Protein AF-A0A3M7M9W5-F1 (afdb_monomer_lite)

Organism: NCBI:txid1302712

pLDDT: mean 75.06, std 17.98, range [38.56, 97.38]

Sequence (159 aa):
MGKRMRAPNCTHVDMDRVFGHDTQCYVCGRSPSIGFLYECKQDCEAETLSHLISNHVDKIEPFRSSLRQELEVVGLSESIIITAEAGHYTDRQLGKLKELKTEVNDIISLTEEASQANDFVSKLAAMARTPHTTDGTYNSVPAKVRSTLPGMNSQRPGQ

Structure (mmCIF, N/CA/C/O backbone):
data_AF-A0A3M7M9W5-F1
#
_entry.id   AF-A0A3M7M9W5-F1
#
loop_
_atom_site.group_PDB
_atom_site.id
_atom_site.type_symbol
_atom_site.label_atom_id
_atom_site.label_alt_id
_atom_site.label_comp_id
_atom_site.label_asym_id
_atom_site.label_entity_id
_atom_site.label_seq_id
_atom_site.pdbx_PDB_ins_code
_atom_site.Cartn_x
_atom_site.Cartn_y
_atom_site.Cartn_z
_atom_site.occupancy
_atom_site.B_iso_or_equiv
_atom_site.auth_seq_id
_atom_site.auth_comp_id
_atom_site.auth_asym_id
_atom_site.auth_atom_id
_atom_site.pdbx_PDB_model_num
ATOM 1 N N . MET A 1 1 ? -63.976 -12.982 -11.307 1.00 43.97 1 MET A N 1
ATOM 2 C CA . MET A 1 1 ? -62.765 -12.332 -10.755 1.00 43.97 1 MET A CA 1
ATOM 3 C C . MET A 1 1 ? -61.595 -13.303 -10.866 1.00 43.97 1 MET A C 1
ATOM 5 O O . MET A 1 1 ? -61.605 -14.318 -10.183 1.00 43.97 1 MET A O 1
ATOM 9 N N . GLY A 1 2 ? -60.648 -13.060 -11.776 1.00 58.75 2 GLY A N 1
ATOM 10 C CA . GLY A 1 2 ? -59.482 -13.932 -11.972 1.00 58.75 2 GLY A CA 1
ATOM 11 C C . GLY A 1 2 ? -58.391 -13.644 -10.939 1.00 58.75 2 GLY A C 1
ATOM 12 O O . GLY A 1 2 ? -57.962 -12.500 -10.802 1.00 58.75 2 GLY A O 1
ATOM 13 N N . LYS A 1 3 ? -57.957 -14.671 -10.199 1.00 60.59 3 LYS A N 1
ATOM 14 C CA . LYS A 1 3 ? -56.822 -14.591 -9.267 1.00 60.59 3 LYS A CA 1
ATOM 15 C C . LYS A 1 3 ? -55.539 -14.341 -10.067 1.00 60.59 3 LYS A C 1
ATOM 17 O O . LYS A 1 3 ? -55.174 -15.166 -10.899 1.00 60.59 3 LYS A O 1
ATOM 22 N N . ARG A 1 4 ? -54.846 -13.227 -9.808 1.00 66.25 4 ARG A N 1
ATOM 23 C CA . ARG A 1 4 ? -53.485 -13.005 -10.321 1.00 66.25 4 ARG A CA 1
ATOM 24 C C . ARG A 1 4 ? -52.541 -13.930 -9.552 1.00 66.25 4 ARG A C 1
ATOM 26 O O . ARG A 1 4 ? -52.287 -13.698 -8.373 1.00 66.25 4 ARG A O 1
ATOM 33 N N . MET A 1 5 ? -52.068 -14.994 -10.194 1.00 68.81 5 MET A N 1
ATOM 34 C CA . MET A 1 5 ? -50.966 -15.799 -9.667 1.00 68.81 5 MET A CA 1
ATOM 35 C C . MET A 1 5 ? -49.705 -14.926 -9.672 1.00 68.81 5 MET A C 1
ATOM 37 O O . MET A 1 5 ? -49.325 -14.407 -10.720 1.00 68.81 5 MET A O 1
ATOM 41 N N . ARG A 1 6 ? -49.090 -14.706 -8.503 1.00 70.19 6 ARG A N 1
ATOM 42 C CA . ARG A 1 6 ? -47.769 -14.068 -8.425 1.00 70.19 6 ARG A CA 1
ATOM 43 C C . ARG A 1 6 ? -46.772 -14.995 -9.113 1.00 70.19 6 ARG A C 1
ATOM 45 O O . ARG A 1 6 ? -46.634 -16.143 -8.698 1.00 70.19 6 ARG A O 1
ATOM 52 N N . ALA A 1 7 ? -46.108 -14.498 -10.152 1.00 69.50 7 ALA A N 1
ATOM 53 C CA . ALA A 1 7 ? -44.955 -15.179 -10.718 1.00 69.50 7 ALA A CA 1
ATOM 54 C C . ALA A 1 7 ? -43.866 -15.299 -9.632 1.00 69.50 7 ALA A C 1
ATOM 56 O O . ALA A 1 7 ? -43.713 -14.365 -8.836 1.00 69.50 7 ALA A O 1
ATOM 57 N N . PRO A 1 8 ? -43.151 -16.433 -9.548 1.00 68.94 8 PRO A N 1
ATOM 58 C CA . PRO A 1 8 ? -42.041 -16.577 -8.617 1.00 68.94 8 PRO A CA 1
ATOM 59 C C . PRO A 1 8 ? -40.961 -15.538 -8.933 1.00 68.94 8 PRO A C 1
ATOM 61 O O . PRO A 1 8 ? -40.694 -15.251 -10.100 1.00 68.94 8 PRO A O 1
ATOM 64 N N . ASN A 1 9 ? -40.346 -14.975 -7.891 1.00 68.19 9 ASN A N 1
ATOM 65 C CA . ASN A 1 9 ? -39.192 -14.093 -8.043 1.00 68.19 9 ASN A CA 1
ATOM 66 C C . ASN A 1 9 ? -38.064 -14.899 -8.700 1.00 68.19 9 ASN A C 1
ATOM 68 O O . ASN A 1 9 ? -37.544 -15.834 -8.094 1.00 68.19 9 ASN A O 1
ATOM 72 N N . CYS A 1 10 ? -37.714 -14.576 -9.941 1.00 62.25 10 CYS A N 1
ATOM 73 C CA . CYS A 1 10 ? -36.581 -15.198 -10.606 1.00 62.25 10 CYS A CA 1
ATOM 74 C C . CYS A 1 10 ? -35.269 -14.589 -10.095 1.00 62.25 10 CYS A C 1
ATOM 76 O O . CYS A 1 10 ? -35.100 -13.371 -10.110 1.00 62.25 10 CYS A O 1
ATOM 78 N N . THR A 1 11 ? -34.330 -15.435 -9.681 1.00 72.38 11 THR A N 1
ATOM 79 C CA . THR A 1 11 ? -32.954 -15.059 -9.320 1.00 72.38 11 THR A CA 1
ATOM 80 C C . THR A 1 11 ? -32.045 -15.184 -10.540 1.00 72.38 11 THR A C 1
ATOM 82 O O . THR A 1 11 ? -31.071 -15.936 -10.521 1.00 72.38 11 THR A O 1
ATOM 85 N N . HIS A 1 12 ? -32.416 -14.546 -11.651 1.00 75.12 12 HIS A N 1
ATOM 86 C CA . HIS A 1 12 ? -31.553 -14.547 -12.827 1.00 75.12 12 HIS A CA 1
ATOM 87 C C . HIS A 1 12 ? -30.287 -13.754 -12.504 1.00 75.12 12 HIS A C 1
ATOM 89 O O . HIS A 1 12 ? -30.371 -12.625 -12.023 1.00 75.12 12 HIS A O 1
ATOM 95 N N . VAL A 1 13 ? -29.141 -14.389 -12.730 1.00 73.94 13 VAL A N 1
ATOM 96 C CA . VAL A 1 13 ? -27.819 -13.789 -12.578 1.00 73.94 13 VAL A CA 1
ATOM 97 C C . VAL A 1 13 ? -27.246 -13.659 -13.977 1.00 73.94 13 VAL A C 1
ATOM 99 O O . VAL A 1 13 ? -27.076 -14.662 -14.67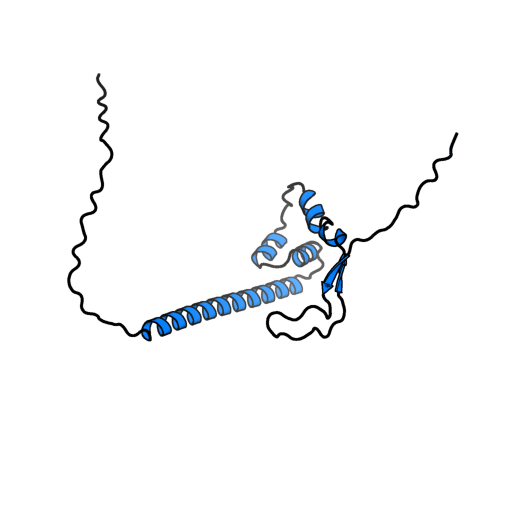4 1.00 73.94 13 VAL A O 1
ATOM 102 N N . ASP A 1 14 ? -26.977 -12.426 -14.387 1.00 79.69 14 ASP A N 1
ATOM 103 C CA . ASP A 1 14 ? -26.325 -12.149 -15.659 1.00 79.69 14 ASP A CA 1
ATOM 104 C C . ASP A 1 14 ? -24.811 -12.301 -15.486 1.00 79.69 14 ASP A C 1
ATOM 106 O O . ASP A 1 14 ? -24.186 -11.589 -14.698 1.00 79.69 14 ASP A O 1
ATOM 110 N N . MET A 1 15 ? -24.216 -13.240 -16.224 1.00 80.62 15 MET A N 1
ATOM 111 C CA . MET A 1 15 ? -22.779 -13.512 -16.187 1.00 80.62 15 MET A CA 1
ATOM 112 C C . MET A 1 15 ? -22.147 -13.324 -17.565 1.00 80.62 15 MET A C 1
ATOM 114 O O . MET A 1 15 ? -22.661 -13.841 -18.559 1.00 80.62 15 MET A O 1
ATOM 118 N N . ASP A 1 16 ? -20.999 -12.657 -17.616 1.00 83.00 16 ASP A N 1
ATOM 119 C CA . ASP A 1 16 ? -20.155 -12.572 -18.804 1.00 83.00 16 ASP A CA 1
ATOM 120 C C . ASP A 1 16 ? -19.060 -13.634 -18.760 1.00 83.00 16 ASP A C 1
ATOM 122 O O . ASP A 1 16 ? -18.443 -13.894 -17.728 1.00 83.00 16 ASP A O 1
ATOM 126 N N . ARG A 1 17 ? -18.777 -14.251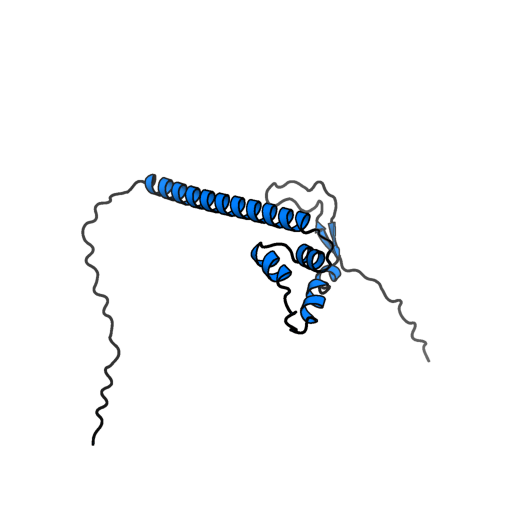 -19.909 1.00 81.75 17 ARG A N 1
ATOM 127 C CA . ARG A 1 17 ? -17.617 -15.132 -20.046 1.00 81.75 17 ARG A CA 1
ATOM 128 C C . ARG A 1 17 ? -16.377 -14.280 -20.299 1.00 81.75 17 ARG A C 1
ATOM 130 O O . ARG A 1 17 ? -16.111 -13.901 -21.436 1.00 81.75 17 ARG A O 1
ATOM 137 N N . VAL A 1 18 ? -15.600 -14.037 -19.252 1.00 81.00 18 VAL A N 1
ATOM 138 C CA . VAL A 1 18 ? -14.328 -13.300 -19.338 1.00 81.00 18 VAL A CA 1
ATOM 139 C C . VAL A 1 18 ? -13.179 -14.166 -19.849 1.00 81.00 18 VAL A C 1
ATOM 141 O O . VAL A 1 18 ? -12.174 -13.650 -20.331 1.00 81.00 18 VAL A O 1
ATOM 144 N N . PHE A 1 19 ? -13.321 -15.493 -19.772 1.00 77.25 19 PHE A N 1
ATOM 145 C CA . PHE A 1 19 ? -12.282 -16.413 -20.211 1.00 77.25 19 PHE A CA 1
ATOM 146 C C . PHE A 1 19 ? -12.837 -17.744 -20.716 1.00 77.25 19 PHE A C 1
ATOM 148 O O . PHE A 1 19 ? -13.761 -18.308 -20.123 1.00 77.25 19 PHE A O 1
ATOM 155 N N . GLY A 1 20 ? -12.240 -18.291 -21.774 1.00 76.00 20 GLY A N 1
ATOM 156 C CA . GLY A 1 20 ? -12.575 -19.627 -22.265 1.00 76.00 20 GLY A CA 1
ATOM 157 C C . GLY A 1 20 ? -11.548 -20.188 -23.242 1.00 76.00 20 GLY A C 1
ATOM 158 O O . GLY A 1 20 ? -10.726 -19.455 -23.786 1.00 76.00 20 GLY A O 1
ATOM 159 N N . HIS A 1 21 ? -11.626 -21.490 -23.512 1.00 72.31 21 HIS A N 1
ATOM 160 C CA . HIS A 1 21 ? -10.743 -22.169 -24.472 1.00 72.31 21 HIS A CA 1
ATOM 161 C C . HIS A 1 21 ? -10.819 -21.612 -25.901 1.00 72.31 21 HIS A C 1
ATOM 163 O O . HIS A 1 21 ? -9.877 -21.781 -26.672 1.00 72.31 21 HIS A O 1
ATOM 169 N N . ASP A 1 22 ? -11.903 -20.909 -26.226 1.00 74.50 22 ASP A N 1
ATOM 170 C CA . ASP A 1 22 ? -12.101 -20.243 -27.515 1.00 74.50 22 ASP A CA 1
ATOM 171 C C . ASP A 1 22 ? -11.303 -18.927 -27.627 1.00 74.50 22 ASP A C 1
ATOM 173 O O . ASP A 1 22 ? -11.227 -18.329 -28.698 1.00 74.50 22 ASP A O 1
ATOM 177 N N . THR A 1 23 ? -10.692 -18.467 -26.528 1.00 73.50 23 THR A N 1
ATOM 178 C CA . THR A 1 23 ? -9.845 -17.269 -26.490 1.00 73.50 23 THR A CA 1
ATOM 179 C C . THR A 1 23 ? -8.375 -17.669 -26.507 1.00 73.50 23 THR A C 1
ATOM 181 O O . THR A 1 23 ? -7.923 -18.453 -25.678 1.00 73.50 23 THR A O 1
ATOM 184 N N . GLN A 1 24 ? -7.610 -17.151 -27.466 1.00 81.12 24 GLN A N 1
ATOM 185 C CA . GLN A 1 24 ? -6.161 -17.347 -27.529 1.00 81.12 24 GLN A CA 1
ATOM 186 C C . GLN A 1 24 ? -5.456 -16.116 -26.971 1.00 81.12 24 GLN A C 1
ATOM 188 O O . GLN A 1 24 ? -5.918 -14.988 -27.150 1.00 81.12 24 GLN A O 1
ATOM 193 N N . CYS A 1 25 ? -4.316 -16.316 -26.307 1.00 76.56 25 CYS A N 1
ATOM 194 C CA . CYS A 1 25 ? -3.503 -15.189 -25.871 1.00 76.56 25 CYS A CA 1
ATOM 195 C C . CYS A 1 25 ? -3.054 -14.369 -27.089 1.00 76.56 25 CYS A C 1
ATOM 197 O O . CYS A 1 25 ? -2.365 -14.893 -27.959 1.00 76.56 25 CYS A O 1
ATOM 199 N N . TYR A 1 26 ? -3.375 -13.075 -27.122 1.00 80.06 26 TYR A N 1
ATOM 200 C CA . TYR A 1 26 ? -2.981 -12.187 -28.222 1.00 80.06 26 TYR A CA 1
ATOM 201 C C . TYR A 1 26 ? -1.454 -12.087 -28.404 1.00 80.06 26 TYR A C 1
ATOM 203 O O . TYR A 1 26 ? -0.967 -11.873 -29.508 1.00 80.06 26 TYR A O 1
ATOM 211 N N . VAL A 1 27 ? -0.689 -12.276 -27.324 1.00 80.44 27 VAL A N 1
ATOM 212 C CA . VAL A 1 27 ? 0.775 -12.142 -27.336 1.00 80.44 27 VAL A CA 1
ATOM 213 C C . VAL A 1 27 ? 1.471 -13.429 -27.780 1.00 80.44 27 V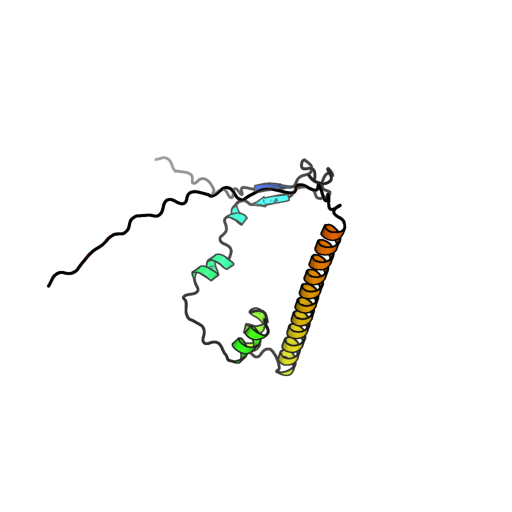AL A C 1
ATOM 215 O O . VAL A 1 27 ? 2.439 -13.370 -28.531 1.00 80.44 27 VAL A O 1
ATOM 218 N N . CYS A 1 28 ? 1.014 -14.598 -27.317 1.00 87.69 28 CYS A N 1
ATOM 219 C CA . CYS A 1 28 ? 1.714 -15.868 -27.559 1.00 87.69 28 CYS A CA 1
ATOM 220 C C . CYS A 1 28 ? 0.914 -16.909 -28.354 1.00 87.69 28 CYS A C 1
ATOM 222 O O . CYS A 1 28 ? 1.437 -17.990 -28.621 1.00 87.69 28 CYS A O 1
ATOM 224 N N . GLY A 1 29 ? -0.345 -16.627 -28.702 1.00 82.31 29 GLY A N 1
ATOM 225 C CA . GLY A 1 29 ? -1.228 -17.504 -29.479 1.00 82.31 29 GLY A CA 1
ATOM 226 C C . GLY A 1 29 ? -1.626 -18.808 -28.782 1.00 82.31 29 GLY A C 1
ATOM 227 O O . GLY A 1 29 ? -2.313 -19.639 -29.369 1.00 82.31 29 GLY A O 1
ATOM 228 N N . ARG A 1 30 ? -1.194 -19.029 -27.535 1.00 81.88 30 ARG A N 1
ATOM 229 C CA . ARG A 1 30 ? -1.496 -20.265 -26.808 1.00 81.88 30 ARG A CA 1
ATOM 230 C C . ARG A 1 30 ? -2.917 -20.229 -26.266 1.00 81.88 30 ARG A C 1
ATOM 232 O O . ARG A 1 30 ? -3.360 -19.212 -25.726 1.00 81.88 30 ARG A O 1
ATOM 239 N N . SER A 1 31 ? -3.594 -21.368 -26.378 1.00 77.38 31 SER A N 1
ATOM 240 C CA . SER A 1 31 ? -4.842 -21.618 -25.672 1.00 77.38 31 SER A CA 1
ATOM 241 C C . SER A 1 31 ? -4.563 -21.680 -24.170 1.00 77.38 31 SER A C 1
ATOM 243 O O . SER A 1 31 ? -3.601 -22.338 -23.752 1.00 77.38 31 SER A O 1
ATOM 245 N N . PRO A 1 32 ? -5.386 -21.037 -23.345 1.00 74.19 32 PRO A N 1
ATOM 246 C CA . PRO A 1 32 ? -5.247 -21.125 -21.911 1.00 74.19 32 PRO A CA 1
ATOM 247 C C . PRO A 1 32 ? -5.326 -22.539 -21.342 1.00 74.19 32 PRO A C 1
ATOM 249 O O . PRO A 1 32 ? -6.089 -23.372 -21.829 1.00 74.19 32 PRO A O 1
ATOM 252 N N . SER A 1 33 ? -4.576 -22.784 -20.264 1.00 73.81 33 SER A N 1
ATOM 253 C CA . SER A 1 33 ? -4.622 -24.043 -19.508 1.00 73.81 33 SER A CA 1
ATOM 254 C C . SER A 1 33 ? -5.763 -24.105 -18.492 1.00 73.81 33 SER A C 1
ATOM 256 O O . SER A 1 33 ? -6.076 -25.185 -17.998 1.00 73.81 33 SER A O 1
ATOM 258 N N . ILE A 1 34 ? -6.352 -22.959 -18.143 1.00 68.62 34 ILE A N 1
ATOM 259 C CA . ILE A 1 34 ? -7.513 -22.875 -17.255 1.00 68.62 34 ILE A CA 1
ATOM 260 C C . ILE A 1 34 ? -8.790 -22.870 -18.103 1.00 68.62 34 ILE A C 1
ATOM 262 O O . ILE A 1 34 ? -8.777 -22.342 -19.211 1.00 68.62 34 ILE A O 1
ATOM 266 N N . GLY A 1 35 ? -9.850 -23.514 -17.608 1.00 75.12 35 GLY A N 1
ATOM 267 C CA . GLY A 1 35 ? -11.059 -23.827 -18.375 1.00 75.12 35 GLY A CA 1
ATOM 268 C C . GLY A 1 35 ? -11.865 -22.606 -18.828 1.00 75.12 35 GLY A C 1
ATOM 269 O O . GLY A 1 35 ? -11.554 -21.954 -19.821 1.00 75.12 35 GLY A O 1
ATOM 270 N N . PHE A 1 36 ? -12.950 -22.318 -18.115 1.00 80.06 36 PHE A N 1
ATOM 271 C CA . PHE A 1 36 ? -13.794 -21.148 -18.345 1.00 80.06 36 PHE A CA 1
ATOM 272 C C . PHE A 1 36 ? -13.870 -20.311 -17.069 1.00 80.06 36 PHE A C 1
ATOM 274 O O . PHE A 1 36 ? -13.937 -20.861 -15.971 1.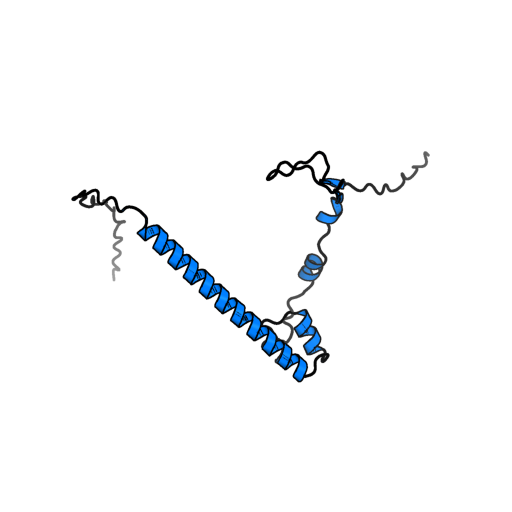00 80.06 36 PHE A O 1
ATOM 281 N N . LEU A 1 37 ? -13.874 -18.988 -17.222 1.00 83.00 37 LEU A N 1
ATOM 282 C CA . LEU A 1 37 ? -14.135 -18.046 -16.138 1.00 83.00 37 LEU A CA 1
ATOM 283 C C . LEU A 1 37 ? -15.327 -17.184 -16.536 1.00 83.00 37 LEU A C 1
ATOM 285 O O . LEU A 1 37 ? -15.362 -16.624 -17.636 1.00 83.00 37 LEU A O 1
ATOM 289 N N . TYR A 1 38 ? -16.291 -17.110 -15.627 1.00 83.50 38 TYR A N 1
ATOM 290 C CA . TYR A 1 38 ? -17.441 -16.230 -15.732 1.00 83.50 38 TYR A CA 1
ATOM 291 C C . TYR A 1 38 ? -17.353 -15.169 -14.644 1.00 83.50 38 TYR A C 1
ATOM 293 O O . TYR A 1 38 ? -16.973 -15.476 -13.516 1.00 83.50 38 TYR A O 1
ATOM 301 N N . GLU A 1 39 ? -17.712 -13.945 -14.998 1.00 85.44 39 GLU A N 1
ATOM 302 C CA . GLU A 1 39 ? -17.840 -12.811 -14.093 1.00 85.44 39 GLU A CA 1
ATOM 303 C C . GLU A 1 39 ? -19.317 -12.420 -14.007 1.00 85.44 39 GLU A C 1
ATOM 305 O O . GLU A 1 39 ? -20.008 -12.349 -15.024 1.00 85.44 39 GLU A O 1
ATOM 310 N N . CYS A 1 40 ? -19.822 -12.208 -12.794 1.00 84.75 40 CYS A N 1
ATOM 311 C CA . CYS A 1 40 ? -21.181 -11.729 -12.572 1.00 84.75 40 CYS A CA 1
ATOM 312 C C . CYS A 1 40 ? -21.242 -10.221 -12.840 1.00 84.75 40 CYS A C 1
ATOM 314 O O . CYS A 1 40 ? -20.520 -9.456 -12.205 1.00 84.75 40 CYS A O 1
ATOM 316 N N . LYS A 1 41 ? -22.142 -9.764 -13.719 1.00 79.12 41 LYS A N 1
ATOM 317 C CA . LYS A 1 41 ? -22.290 -8.324 -14.020 1.00 79.12 41 LYS A CA 1
ATOM 318 C C . LYS A 1 41 ? -22.670 -7.495 -12.800 1.00 79.12 41 LYS A C 1
ATOM 320 O O . LYS A 1 41 ? -22.291 -6.334 -12.687 1.00 79.12 41 LYS A O 1
ATOM 325 N N . GLN A 1 42 ? -23.426 -8.100 -11.892 1.00 77.44 42 GLN A N 1
ATOM 326 C CA . GLN A 1 42 ? -23.950 -7.433 -10.704 1.00 77.44 42 GLN A CA 1
ATOM 327 C C . GLN A 1 42 ? -22.853 -7.175 -9.660 1.00 77.44 42 GLN A C 1
ATOM 329 O O . GLN A 1 42 ? -23.014 -6.284 -8.830 1.00 77.44 42 GLN A O 1
ATOM 334 N N . ASP A 1 43 ? -21.726 -7.893 -9.731 1.00 71.62 43 ASP A N 1
ATOM 335 C CA . ASP A 1 43 ? -20.579 -7.665 -8.845 1.00 71.62 43 ASP A CA 1
ATOM 336 C C . ASP A 1 43 ? -19.811 -6.390 -9.235 1.00 71.62 43 ASP A C 1
ATOM 338 O O . ASP A 1 43 ? -19.202 -5.753 -8.378 1.00 71.62 43 ASP A O 1
ATOM 342 N N . CYS A 1 44 ? -19.874 -5.973 -10.507 1.00 64.69 44 CYS A N 1
ATOM 343 C CA . CYS A 1 44 ? -19.228 -4.750 -10.993 1.00 64.69 44 CYS A CA 1
ATOM 344 C C . CYS A 1 44 ? -20.017 -3.477 -10.645 1.00 64.69 44 CYS A C 1
ATOM 346 O O . CYS A 1 44 ? -19.427 -2.409 -10.491 1.00 64.69 44 CYS A O 1
ATOM 348 N N . GLU A 1 45 ? -21.347 -3.578 -10.549 1.00 62.56 45 GLU A N 1
ATOM 349 C CA . GLU A 1 45 ? -22.239 -2.456 -10.213 1.00 62.56 45 GLU A CA 1
ATOM 350 C C . GLU A 1 45 ? -22.435 -2.274 -8.704 1.00 62.56 45 GLU A C 1
ATOM 352 O O . GLU A 1 45 ? -23.002 -1.270 -8.267 1.00 62.56 45 GLU A O 1
ATOM 357 N N . ALA A 1 46 ? -21.975 -3.227 -7.893 1.00 62.75 46 ALA A N 1
ATOM 358 C CA . ALA A 1 46 ? -21.996 -3.078 -6.453 1.00 62.75 46 ALA A CA 1
ATOM 359 C C . ALA A 1 46 ? -21.080 -1.911 -6.062 1.00 62.75 46 ALA A C 1
ATOM 361 O O . ALA A 1 46 ? -19.863 -1.968 -6.253 1.00 62.75 46 ALA A O 1
ATOM 362 N N . GLU A 1 47 ? -21.664 -0.847 -5.499 1.00 60.94 47 GLU A N 1
ATOM 363 C CA . GLU A 1 47 ? -20.889 0.189 -4.825 1.00 60.94 47 GLU A CA 1
ATOM 364 C C . GLU A 1 47 ? -19.933 -0.506 -3.859 1.00 60.94 47 GLU A C 1
ATOM 366 O O . GLU A 1 47 ? -20.343 -1.226 -2.944 1.00 60.94 47 GLU A O 1
ATOM 371 N N . THR A 1 48 ? -18.635 -0.339 -4.102 1.00 66.38 48 THR A N 1
ATOM 372 C CA . THR A 1 48 ? -17.637 -0.945 -3.233 1.00 66.38 48 THR A CA 1
ATOM 373 C C . THR A 1 48 ? -17.869 -0.432 -1.816 1.00 66.38 48 THR A C 1
ATOM 375 O O . THR A 1 48 ? -18.192 0.739 -1.606 1.00 66.38 48 THR A O 1
ATOM 378 N N . LEU A 1 49 ? -17.686 -1.295 -0.815 1.00 60.94 49 LEU A N 1
ATOM 379 C CA . LEU A 1 49 ? -17.751 -0.893 0.596 1.00 60.94 49 LEU A CA 1
ATOM 380 C C . LEU A 1 49 ? -16.896 0.359 0.860 1.00 60.94 49 LEU A C 1
ATOM 382 O O . LEU A 1 49 ? -17.288 1.229 1.628 1.00 60.94 49 LEU A O 1
ATOM 386 N N . SER A 1 50 ? -15.771 0.494 0.153 1.00 61.31 50 SER A N 1
ATOM 387 C CA . SER A 1 50 ? -14.917 1.683 0.150 1.00 61.31 50 SER A CA 1
ATOM 388 C C . SER A 1 50 ? -15.641 2.963 -0.291 1.00 61.31 50 SER A C 1
ATOM 390 O O . SER A 1 50 ? -15.459 4.002 0.340 1.00 61.31 50 SER A O 1
ATOM 392 N N . HIS A 1 51 ? -16.485 2.902 -1.325 1.00 63.16 51 HIS A N 1
ATOM 393 C CA . HIS A 1 51 ? -17.296 4.030 -1.796 1.00 63.16 51 HIS A CA 1
ATOM 394 C C . HIS A 1 51 ? -18.387 4.424 -0.791 1.00 63.16 51 HIS A C 1
ATOM 396 O O . HIS A 1 51 ? -18.564 5.611 -0.511 1.00 63.16 51 HIS A O 1
ATOM 402 N N . LEU A 1 52 ? -19.068 3.440 -0.197 1.00 61.38 52 LEU A N 1
ATOM 403 C CA . LEU A 1 52 ? -20.086 3.674 0.834 1.00 61.38 52 LEU A CA 1
ATOM 404 C C . LEU A 1 52 ? -19.489 4.287 2.107 1.00 61.38 52 LEU A C 1
ATOM 406 O O . LEU A 1 52 ? -20.069 5.203 2.689 1.00 61.38 52 LEU A O 1
ATOM 410 N N . ILE A 1 53 ? -18.304 3.824 2.513 1.00 62.78 53 ILE A N 1
ATOM 411 C CA . ILE A 1 53 ? -17.575 4.376 3.659 1.00 62.78 53 ILE A CA 1
ATOM 412 C C . ILE A 1 53 ? -17.106 5.803 3.350 1.00 62.78 53 ILE A C 1
ATOM 414 O O . ILE A 1 53 ? -17.282 6.689 4.180 1.00 62.78 53 ILE A O 1
ATOM 418 N N . SER A 1 54 ? -16.578 6.063 2.148 1.00 62.12 54 SER A N 1
ATOM 419 C CA . SER A 1 54 ? -16.066 7.388 1.772 1.00 62.12 54 SER A CA 1
ATOM 420 C C . SER A 1 54 ? -17.145 8.476 1.707 1.00 62.12 54 SER A C 1
ATOM 422 O O . SER A 1 54 ? -16.829 9.644 1.923 1.00 62.12 54 SER A O 1
ATOM 424 N N . ASN A 1 55 ? -18.400 8.116 1.423 1.00 58.44 55 ASN A N 1
ATOM 425 C CA . ASN A 1 55 ? -19.513 9.068 1.332 1.00 58.44 55 ASN A CA 1
ATOM 426 C C . ASN A 1 55 ? -20.146 9.414 2.693 1.00 58.44 55 ASN A C 1
ATOM 428 O O . ASN A 1 55 ? -20.902 10.379 2.774 1.00 58.44 55 ASN A O 1
ATOM 432 N N . HIS A 1 56 ? -19.834 8.660 3.754 1.00 57.75 56 HIS A N 1
ATOM 433 C CA . HIS A 1 56 ? -20.403 8.846 5.096 1.00 57.75 56 HIS A CA 1
ATOM 434 C C . HIS A 1 56 ? -19.438 9.441 6.128 1.00 57.75 56 HIS A C 1
ATOM 436 O O . HIS A 1 56 ? -19.831 9.638 7.279 1.00 57.75 56 HIS A O 1
ATOM 442 N N . VAL A 1 57 ? -18.199 9.762 5.751 1.00 59.38 57 VAL A N 1
ATOM 443 C CA . VAL A 1 57 ? -17.300 10.498 6.647 1.00 59.38 57 VAL A CA 1
ATOM 444 C C . VAL A 1 57 ? -17.587 11.988 6.498 1.00 59.38 57 VAL A C 1
ATOM 446 O O . VAL A 1 57 ? -16.968 12.692 5.698 1.00 59.38 57 VAL A O 1
ATOM 449 N N . ASP A 1 58 ? -18.549 12.471 7.283 1.00 55.47 58 ASP A N 1
ATOM 450 C CA . ASP A 1 58 ? -18.623 13.887 7.625 1.00 55.47 58 ASP A CA 1
ATOM 451 C C . ASP A 1 58 ? -17.224 14.360 8.036 1.00 55.47 58 ASP A C 1
ATOM 453 O O . ASP A 1 58 ? -16.534 13.695 8.812 1.00 55.47 58 ASP A O 1
ATOM 457 N N . LYS A 1 59 ? -16.798 15.497 7.475 1.00 57.78 59 LYS A N 1
ATOM 458 C CA . LYS A 1 59 ? -15.489 16.139 7.681 1.00 57.78 59 LYS A CA 1
ATOM 459 C C . LYS A 1 59 ? -15.324 16.640 9.118 1.00 57.78 59 LYS A C 1
ATOM 461 O O . LYS A 1 59 ? -15.213 17.837 9.367 1.00 57.78 59 LYS A O 1
ATOM 466 N N . ILE A 1 60 ? -15.312 15.730 10.074 1.00 56.56 60 ILE A N 1
ATOM 467 C CA . ILE A 1 60 ? -14.745 15.971 11.385 1.00 56.56 60 ILE A CA 1
ATOM 468 C C . ILE A 1 60 ? -13.262 15.703 11.187 1.00 56.56 60 ILE A C 1
ATOM 470 O O . ILE A 1 60 ? -12.875 14.551 11.012 1.00 56.56 60 ILE A O 1
ATOM 474 N N . GLU A 1 61 ? -12.439 16.755 11.139 1.00 57.66 61 GLU A N 1
ATOM 475 C CA . GLU A 1 61 ? -10.996 16.567 11.296 1.00 57.66 61 GLU A CA 1
ATOM 476 C C . GLU A 1 61 ? -10.797 15.840 12.630 1.00 57.66 61 GLU A C 1
ATOM 478 O O . GLU A 1 61 ? -11.097 16.414 13.685 1.00 57.66 61 GLU A O 1
ATOM 483 N N . PRO A 1 62 ? -10.365 14.567 12.617 1.00 60.25 62 PRO A N 1
ATOM 484 C CA . PRO A 1 62 ? -10.100 13.880 13.856 1.00 60.25 62 PRO A CA 1
ATOM 485 C C . PRO A 1 62 ? -8.930 14.607 14.505 1.00 60.25 62 PRO A C 1
ATOM 487 O O . PRO A 1 62 ? -7.922 14.876 13.850 1.00 60.25 62 PRO A O 1
ATOM 490 N N . PHE A 1 63 ? -9.070 14.934 15.788 1.00 65.56 63 PHE A N 1
ATOM 491 C CA . PHE A 1 63 ? -7.968 15.421 16.607 1.00 65.56 63 PHE A CA 1
ATOM 492 C C . PHE A 1 63 ? -6.806 14.428 16.476 1.00 65.56 63 PHE A C 1
ATOM 494 O O . PHE A 1 63 ? -6.864 13.326 17.025 1.00 65.56 63 PHE A O 1
ATOM 501 N N . ARG A 1 64 ? -5.791 14.774 15.675 1.00 77.00 64 ARG A N 1
ATOM 502 C CA . ARG A 1 64 ? -4.656 13.884 15.433 1.00 77.00 64 ARG A CA 1
ATOM 503 C C . ARG A 1 64 ? -3.814 13.852 16.693 1.00 77.00 64 ARG A C 1
ATOM 505 O O . ARG A 1 64 ? -3.341 14.890 17.156 1.00 77.00 64 ARG A O 1
ATOM 512 N N . SER A 1 65 ? -3.640 12.661 17.253 1.00 84.00 65 SER A N 1
ATOM 513 C CA . SER A 1 65 ? -2.712 12.479 18.359 1.00 84.00 65 SER A CA 1
ATOM 514 C C . SER A 1 65 ? -1.287 12.826 17.903 1.00 84.00 65 SER A C 1
ATOM 516 O O . SER A 1 65 ? -0.939 12.689 16.726 1.00 84.00 65 SER A O 1
ATOM 518 N N . SER A 1 66 ? -0.437 13.264 18.833 1.00 89.69 66 SER A N 1
ATOM 519 C CA . SER A 1 66 ? 0.984 13.497 18.540 1.00 89.69 66 SER A CA 1
ATOM 520 C C . SER A 1 66 ? 1.668 12.230 18.014 1.00 89.69 66 SER A C 1
ATOM 522 O O . SER A 1 66 ? 2.483 12.304 17.097 1.00 89.69 66 SER A O 1
ATOM 524 N N . LEU A 1 67 ? 1.279 11.065 18.548 1.00 91.00 67 LEU A N 1
ATOM 525 C CA . LEU A 1 67 ? 1.723 9.754 18.084 1.00 91.00 67 LEU A CA 1
ATOM 526 C C . LEU A 1 67 ? 1.345 9.529 16.617 1.00 91.00 67 LEU A C 1
ATOM 528 O O . LEU A 1 67 ? 2.191 9.139 15.821 1.00 91.00 67 LEU A O 1
ATOM 532 N N . ARG A 1 68 ? 0.097 9.807 16.233 1.00 93.25 68 ARG A N 1
ATOM 533 C CA . ARG A 1 68 ? -0.350 9.671 14.846 1.00 93.25 68 ARG A CA 1
ATOM 534 C C . ARG A 1 68 ? 0.456 10.543 13.900 1.00 93.25 68 ARG A C 1
ATOM 536 O O . ARG A 1 68 ? 0.945 10.036 12.898 1.00 93.25 68 ARG A O 1
ATOM 543 N N . GLN A 1 69 ? 0.642 11.815 14.242 1.00 92.31 69 GLN A N 1
ATOM 544 C CA . GLN A 1 69 ? 1.422 12.728 13.411 1.00 92.31 69 GLN A CA 1
ATOM 545 C C . GLN A 1 69 ? 2.856 12.218 13.209 1.00 92.31 69 GLN A C 1
ATOM 547 O O . GLN A 1 69 ? 3.377 12.253 12.098 1.00 92.31 69 GLN A O 1
ATOM 552 N N . GLU A 1 70 ? 3.479 11.689 14.261 1.00 93.12 70 GLU A N 1
ATOM 553 C CA . GLU A 1 70 ? 4.815 11.101 14.177 1.00 93.12 70 GLU A CA 1
ATOM 554 C C . GLU A 1 70 ? 4.856 9.874 13.248 1.00 93.12 70 GLU A C 1
ATOM 556 O O . GLU A 1 70 ? 5.740 9.760 12.399 1.00 93.12 70 GLU A O 1
ATOM 561 N N . LEU A 1 71 ? 3.895 8.956 13.376 1.00 94.12 71 LEU A N 1
ATOM 562 C CA . LEU A 1 71 ? 3.844 7.732 12.568 1.00 94.12 71 LEU A CA 1
ATOM 563 C C . LEU A 1 71 ? 3.496 8.010 11.096 1.00 94.12 71 LEU A C 1
ATOM 565 O O . LEU A 1 71 ? 3.997 7.315 10.209 1.00 94.12 71 LEU A O 1
ATOM 569 N N . GLU A 1 72 ? 2.689 9.038 10.830 1.00 94.19 72 GLU A N 1
ATOM 570 C CA . GLU A 1 72 ? 2.377 9.514 9.478 1.00 94.19 72 GLU A CA 1
ATOM 571 C C . GLU A 1 72 ? 3.606 10.111 8.789 1.00 94.19 72 GLU A C 1
ATOM 573 O O . GLU A 1 72 ? 3.839 9.822 7.618 1.00 94.19 72 GLU A O 1
ATOM 578 N N . VAL A 1 73 ? 4.433 10.882 9.508 1.00 92.88 73 VAL A N 1
ATOM 579 C CA . VAL A 1 73 ? 5.689 11.440 8.969 1.00 92.88 73 VAL A CA 1
ATOM 580 C C . VAL A 1 73 ? 6.661 10.333 8.559 1.00 92.88 73 VAL A C 1
ATOM 582 O O . VAL A 1 73 ? 7.331 10.444 7.536 1.00 92.88 73 VAL A O 1
ATOM 585 N N . VAL A 1 74 ? 6.705 9.234 9.314 1.00 93.94 74 VAL A N 1
ATOM 586 C CA . VAL A 1 74 ? 7.499 8.043 8.963 1.00 93.94 74 VAL A CA 1
ATOM 587 C C . VAL A 1 74 ? 6.880 7.267 7.780 1.00 93.94 74 VAL A C 1
ATOM 589 O O . VAL A 1 74 ? 7.543 6.454 7.131 1.00 93.94 74 VAL A O 1
ATOM 592 N N . GLY A 1 75 ? 5.612 7.526 7.450 1.00 93.69 75 GLY A N 1
ATOM 593 C CA . GLY A 1 75 ? 4.893 6.886 6.349 1.00 93.69 75 GLY A CA 1
ATOM 594 C C . GLY A 1 75 ? 4.341 5.502 6.699 1.00 93.69 75 GLY A C 1
ATOM 595 O O . GLY A 1 75 ? 4.254 4.627 5.830 1.00 93.69 75 GLY A O 1
ATOM 596 N N . LEU A 1 76 ? 4.021 5.258 7.973 1.00 94.56 76 LEU A N 1
ATOM 597 C CA . LEU A 1 76 ? 3.367 4.019 8.395 1.00 94.56 76 LEU A CA 1
ATOM 598 C C . LEU A 1 76 ? 1.906 3.974 7.925 1.00 94.56 76 LEU A C 1
ATOM 600 O O . LEU A 1 76 ? 1.262 4.998 7.716 1.00 94.56 76 LEU A O 1
ATOM 604 N N . SER A 1 77 ? 1.388 2.759 7.733 1.00 94.12 77 SER A N 1
ATOM 605 C CA . SER A 1 77 ? 0.016 2.554 7.254 1.00 94.12 77 SER A CA 1
ATOM 606 C C . SER A 1 77 ? -1.033 2.912 8.309 1.00 94.12 77 SER A C 1
ATOM 608 O O . SER A 1 77 ? -0.807 2.738 9.509 1.00 94.12 77 SER A O 1
ATOM 610 N N . GLU A 1 78 ? -2.219 3.315 7.849 1.00 92.25 78 GLU A N 1
ATOM 611 C CA . GLU A 1 78 ? -3.360 3.670 8.704 1.00 92.25 78 GLU A CA 1
ATOM 612 C C . GLU A 1 78 ? -3.714 2.554 9.703 1.00 92.25 78 GLU A C 1
ATOM 614 O O . GLU A 1 78 ? -3.945 2.817 10.879 1.00 92.25 78 GLU A O 1
ATOM 619 N N . SER A 1 79 ? -3.665 1.284 9.285 1.00 92.50 79 SER A N 1
ATOM 620 C CA . SER A 1 79 ? -3.931 0.149 10.178 1.00 92.50 79 SER A CA 1
ATOM 621 C C . SER A 1 79 ? -2.935 0.052 11.338 1.00 92.50 79 SER A C 1
ATOM 623 O O . SER A 1 79 ? -3.319 -0.307 12.450 1.00 92.50 79 SER A O 1
ATOM 625 N N . ILE A 1 80 ? -1.659 0.379 11.101 1.00 92.75 80 ILE A N 1
ATOM 626 C CA . ILE A 1 80 ? -0.622 0.376 12.144 1.00 92.75 80 ILE A CA 1
ATOM 627 C C . ILE A 1 80 ? -0.826 1.561 13.086 1.00 92.75 80 ILE A C 1
ATOM 629 O O . ILE A 1 80 ? -0.712 1.392 14.296 1.00 92.75 80 ILE A O 1
ATOM 633 N N . ILE A 1 81 ? -1.166 2.732 12.543 1.00 93.94 81 ILE A N 1
ATOM 634 C CA . ILE A 1 81 ? -1.438 3.948 13.317 1.00 93.94 81 ILE A CA 1
ATOM 635 C C . ILE A 1 81 ? -2.614 3.720 14.272 1.00 93.94 81 ILE A C 1
ATOM 637 O O . ILE A 1 81 ? -2.457 3.917 15.473 1.00 93.94 81 ILE A O 1
ATOM 641 N N . ILE A 1 82 ? -3.743 3.208 13.772 1.00 92.94 82 ILE A N 1
ATOM 642 C CA . ILE A 1 82 ? -4.924 2.896 14.596 1.00 92.94 82 ILE A CA 1
ATOM 643 C C . ILE A 1 82 ? -4.566 1.892 15.702 1.00 92.94 82 ILE A C 1
ATOM 645 O O . ILE A 1 82 ? -4.941 2.059 16.861 1.00 92.94 82 ILE A O 1
ATOM 649 N N . THR A 1 83 ? -3.799 0.854 15.361 1.00 92.19 83 THR A N 1
ATOM 650 C CA . THR A 1 83 ? -3.367 -0.174 16.322 1.00 92.19 83 THR A CA 1
ATOM 651 C C . THR A 1 83 ? -2.424 0.397 17.392 1.00 92.19 83 THR A C 1
ATOM 653 O O . THR A 1 83 ? -2.481 -0.008 18.555 1.00 92.19 83 THR A O 1
ATOM 656 N N . ALA A 1 84 ? -1.578 1.360 17.019 1.00 93.06 84 ALA A N 1
ATOM 657 C CA . ALA A 1 84 ? -0.689 2.071 17.931 1.00 93.06 84 ALA A CA 1
ATOM 658 C C . ALA A 1 84 ? -1.451 3.009 18.873 1.00 93.06 84 ALA A C 1
ATOM 660 O O . ALA A 1 84 ? -1.182 3.003 20.072 1.00 93.06 84 ALA A O 1
ATOM 661 N N . GLU A 1 85 ? -2.430 3.758 18.362 1.00 92.25 85 GLU A N 1
ATOM 662 C CA . GLU A 1 85 ? -3.302 4.616 19.175 1.00 92.25 85 GLU A CA 1
ATOM 663 C C . GLU A 1 85 ? -4.135 3.806 20.178 1.00 92.25 85 GLU A C 1
ATOM 665 O O . GLU A 1 85 ? -4.374 4.259 21.295 1.00 92.25 85 GLU A O 1
ATOM 670 N N . ALA A 1 86 ? -4.503 2.573 19.824 1.00 91.38 86 ALA A N 1
ATOM 671 C CA . ALA A 1 86 ? -5.159 1.631 20.727 1.00 91.38 86 ALA A CA 1
ATOM 672 C C . ALA A 1 86 ? -4.218 1.016 21.791 1.00 91.38 86 ALA A C 1
ATOM 674 O O . ALA A 1 86 ? -4.666 0.236 22.632 1.00 91.38 86 ALA A O 1
ATOM 675 N N . GLY A 1 87 ? -2.919 1.346 21.780 1.00 92.19 87 GLY A N 1
ATOM 676 C CA . GLY A 1 87 ? -1.949 0.882 22.777 1.00 92.19 87 GLY A CA 1
ATOM 677 C C . GLY A 1 87 ? -1.524 -0.581 22.615 1.00 92.19 87 GLY A C 1
ATOM 678 O O . GLY A 1 87 ? -0.987 -1.176 23.548 1.00 92.19 87 GLY A O 1
ATOM 679 N N . HIS A 1 88 ? -1.750 -1.187 21.446 1.00 95.38 88 HIS A N 1
ATOM 680 C CA . HIS A 1 88 ? -1.385 -2.587 21.192 1.00 95.38 88 HIS A CA 1
ATOM 681 C C . HIS A 1 88 ? 0.099 -2.793 20.868 1.00 95.38 88 HIS A C 1
ATOM 683 O O . HIS A 1 88 ? 0.553 -3.935 20.766 1.00 95.38 88 HIS A O 1
ATOM 689 N N . TYR A 1 89 ? 0.862 -1.710 20.729 1.00 95.62 89 TYR A N 1
ATOM 690 C CA . TYR A 1 89 ? 2.307 -1.762 20.585 1.00 95.62 89 TYR A CA 1
ATOM 691 C C . TYR A 1 89 ? 2.996 -1.211 21.823 1.00 95.62 89 TYR A C 1
ATOM 693 O O . TYR A 1 89 ? 2.674 -0.139 22.323 1.00 95.62 89 TYR A O 1
ATOM 701 N N . THR A 1 90 ? 4.014 -1.937 22.266 1.00 95.81 90 THR A N 1
ATOM 702 C CA . THR A 1 90 ? 5.007 -1.406 23.198 1.00 95.81 90 THR A CA 1
ATOM 703 C C . THR A 1 90 ? 5.878 -0.358 22.505 1.00 95.81 90 THR A C 1
ATOM 705 O O . THR A 1 90 ? 6.111 -0.435 21.295 1.00 95.81 90 THR A O 1
ATOM 708 N N . ASP A 1 91 ? 6.464 0.557 23.277 1.00 94.12 91 ASP A N 1
ATOM 709 C CA . ASP A 1 91 ? 7.387 1.576 22.751 1.00 94.12 91 ASP A CA 1
ATOM 710 C C . ASP A 1 91 ? 8.549 0.956 21.966 1.00 94.12 91 ASP A C 1
ATOM 712 O O . ASP A 1 91 ? 8.981 1.478 20.939 1.00 94.12 91 ASP A O 1
ATOM 716 N N . ARG A 1 92 ? 9.020 -0.222 22.399 1.00 96.25 92 ARG A N 1
ATOM 717 C CA . ARG A 1 92 ? 10.071 -0.973 21.704 1.00 96.25 92 ARG A CA 1
ATOM 718 C C . ARG A 1 92 ? 9.615 -1.475 20.332 1.00 96.25 92 ARG A C 1
ATOM 720 O O . ARG A 1 92 ? 10.396 -1.440 19.385 1.00 96.25 92 ARG A O 1
ATOM 727 N N . GLN A 1 93 ? 8.375 -1.951 20.218 1.00 96.12 93 GLN A N 1
ATOM 728 C CA . GLN A 1 93 ? 7.806 -2.390 18.939 1.00 96.12 93 GLN A CA 1
ATOM 729 C C . GLN A 1 93 ? 7.588 -1.204 18.000 1.00 96.12 93 GLN A C 1
ATOM 731 O O . GLN A 1 93 ? 7.937 -1.300 16.826 1.00 96.12 93 GLN A O 1
ATOM 736 N N . LEU A 1 94 ? 7.091 -0.076 18.516 1.00 95.75 94 LEU A N 1
ATOM 737 C CA . LEU A 1 94 ? 6.945 1.157 17.739 1.00 95.75 94 LEU A CA 1
ATOM 738 C C . LEU A 1 94 ? 8.293 1.684 17.252 1.00 95.75 94 LEU A C 1
ATOM 740 O O . LEU A 1 94 ? 8.427 2.011 16.076 1.00 95.75 94 LEU A O 1
ATOM 744 N N . GLY A 1 95 ? 9.306 1.698 18.120 1.00 95.62 95 GLY A N 1
ATOM 745 C CA . GLY A 1 95 ? 10.671 2.058 17.742 1.00 95.62 95 GLY A CA 1
ATOM 746 C C . GLY A 1 95 ? 11.199 1.175 16.612 1.00 95.62 95 GLY A C 1
ATOM 747 O O . GLY A 1 95 ? 11.732 1.687 15.631 1.00 95.62 95 GLY A O 1
ATOM 748 N N . LYS A 1 96 ? 10.968 -0.143 16.692 1.00 97.38 96 LYS A N 1
ATOM 749 C CA . LYS A 1 96 ? 11.401 -1.067 15.638 1.00 97.38 96 LYS A CA 1
ATOM 750 C C . LYS A 1 96 ? 10.647 -0.868 14.322 1.00 97.38 96 LYS A C 1
ATOM 752 O O . LYS A 1 96 ? 11.261 -0.935 13.263 1.00 97.38 96 LYS A O 1
ATOM 757 N N . LEU A 1 97 ? 9.339 -0.614 14.374 1.00 96.38 97 LEU A N 1
ATOM 758 C CA . LEU A 1 97 ? 8.536 -0.324 13.182 1.00 96.38 97 LEU A CA 1
ATOM 759 C C . LEU A 1 97 ? 8.996 0.958 12.488 1.00 96.38 97 LEU A C 1
ATOM 761 O O . LEU A 1 97 ? 9.090 0.977 11.263 1.00 96.38 97 LEU A O 1
ATOM 765 N N . LYS A 1 98 ? 9.314 2.001 13.262 1.00 96.50 98 LYS A N 1
ATOM 766 C CA . LYS A 1 98 ? 9.850 3.256 12.727 1.00 96.50 98 LYS A CA 1
ATOM 767 C C . LYS A 1 98 ? 11.194 3.034 12.042 1.00 96.50 98 LYS A C 1
ATOM 769 O O . LYS A 1 98 ? 11.346 3.417 10.892 1.00 96.50 98 LYS A O 1
ATOM 774 N N . GLU A 1 99 ? 12.123 2.355 12.715 1.00 97.06 99 GLU A N 1
ATOM 775 C CA . GLU A 1 99 ? 13.447 2.036 12.166 1.00 97.06 99 GLU A CA 1
ATOM 776 C C . GLU A 1 99 ? 13.338 1.272 10.838 1.00 97.06 99 GLU A C 1
ATOM 778 O O . GLU A 1 99 ? 13.895 1.706 9.834 1.00 97.06 99 GLU A O 1
ATOM 783 N N . LEU A 1 100 ? 12.558 0.186 10.809 1.00 96.69 100 LEU A N 1
ATOM 784 C CA . LEU A 1 100 ? 12.381 -0.628 9.604 1.00 96.69 100 LEU A CA 1
ATOM 785 C C . LEU A 1 100 ? 11.733 0.157 8.462 1.00 96.69 100 LEU A C 1
ATOM 787 O O . LEU A 1 100 ? 12.100 -0.015 7.302 1.00 96.69 100 LEU A O 1
ATOM 791 N N . LYS A 1 101 ? 10.747 1.005 8.769 1.00 97.12 101 LYS A N 1
ATOM 792 C CA . LYS A 1 101 ? 10.071 1.796 7.742 1.00 97.12 101 LYS A CA 1
ATOM 793 C C . LYS A 1 101 ? 11.008 2.847 7.144 1.00 97.12 101 LYS A C 1
ATOM 795 O O . LYS A 1 101 ? 11.013 2.999 5.925 1.00 97.12 101 LYS A O 1
ATOM 800 N N . THR A 1 102 ? 11.806 3.518 7.973 1.00 96.38 102 THR A N 1
ATOM 801 C CA . THR A 1 102 ? 12.821 4.472 7.509 1.00 96.38 102 THR A CA 1
ATOM 802 C C . THR A 1 102 ? 13.878 3.781 6.654 1.00 96.38 102 THR A C 1
ATOM 804 O O . THR A 1 102 ? 14.132 4.236 5.548 1.00 96.38 102 THR A O 1
ATOM 807 N N . GLU A 1 103 ? 14.406 2.634 7.093 1.00 97.06 103 GLU A N 1
ATOM 808 C CA . GLU A 1 103 ? 15.392 1.858 6.326 1.00 97.06 103 GLU A CA 1
ATOM 809 C C . GLU A 1 103 ? 14.867 1.483 4.932 1.00 97.06 103 GLU A C 1
ATOM 811 O O . GLU A 1 103 ? 15.557 1.651 3.927 1.00 97.06 103 GLU A O 1
ATOM 816 N N . VAL A 1 104 ? 13.615 1.026 4.845 1.00 96.62 104 VAL A N 1
ATOM 817 C CA . VAL A 1 104 ? 12.982 0.714 3.558 1.00 96.62 104 VAL A CA 1
ATOM 818 C C . VAL A 1 104 ? 12.847 1.961 2.684 1.00 96.62 104 VAL A C 1
ATOM 820 O O . VAL A 1 104 ? 13.142 1.894 1.492 1.00 96.62 104 VAL A O 1
ATOM 823 N N . ASN A 1 105 ? 12.418 3.090 3.251 1.00 95.69 105 ASN A N 1
ATOM 824 C CA . ASN A 1 105 ? 12.289 4.338 2.499 1.00 95.69 105 ASN A CA 1
ATOM 825 C C . ASN A 1 105 ? 13.654 4.821 1.972 1.00 95.69 105 ASN A C 1
ATOM 827 O O . ASN A 1 105 ? 13.740 5.230 0.815 1.00 95.69 105 ASN A O 1
ATOM 831 N N . ASP A 1 106 ? 14.715 4.710 2.774 1.00 96.31 106 ASP A N 1
ATOM 832 C CA . ASP A 1 106 ? 16.077 5.079 2.377 1.00 96.31 106 ASP A CA 1
ATOM 833 C C . ASP A 1 106 ? 16.569 4.205 1.216 1.00 96.31 106 ASP A C 1
ATOM 835 O O . ASP A 1 106 ? 17.089 4.712 0.222 1.00 96.31 106 ASP A O 1
ATOM 839 N N . ILE A 1 107 ? 16.349 2.887 1.292 1.00 96.94 107 ILE A N 1
ATOM 840 C CA . ILE A 1 107 ? 16.706 1.950 0.216 1.00 96.94 107 ILE A CA 1
ATOM 841 C C . ILE A 1 107 ? 15.939 2.272 -1.071 1.00 96.94 107 ILE A C 1
ATOM 843 O O . ILE A 1 107 ? 16.523 2.225 -2.158 1.00 96.94 107 ILE A O 1
ATOM 847 N N . ILE A 1 108 ? 14.647 2.599 -0.970 1.00 96.06 108 ILE A N 1
ATOM 848 C CA . ILE A 1 108 ? 13.831 2.991 -2.125 1.00 96.06 108 ILE A CA 1
ATOM 849 C C . ILE A 1 108 ? 14.401 4.264 -2.756 1.00 96.06 108 ILE A C 1
ATOM 851 O O . ILE A 1 108 ? 14.677 4.250 -3.953 1.00 96.06 108 ILE A O 1
ATOM 855 N N . SER A 1 109 ? 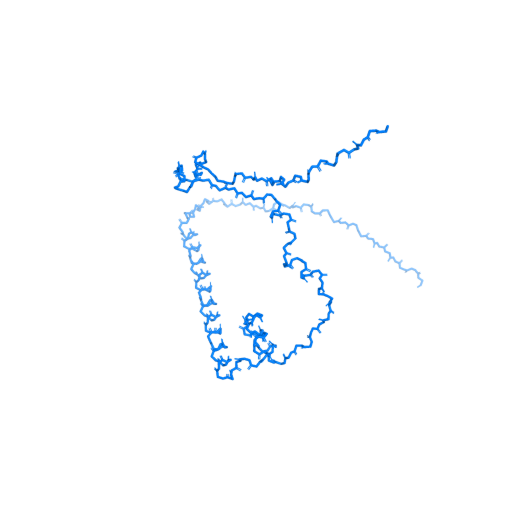14.674 5.307 -1.963 1.00 95.62 109 SER A N 1
ATOM 856 C CA . SER A 1 109 ? 15.249 6.568 -2.460 1.00 95.62 109 SER A CA 1
ATOM 857 C C . SER A 1 109 ? 16.588 6.339 -3.163 1.00 95.62 109 SER A C 1
ATOM 859 O O . SER A 1 109 ? 16.785 6.780 -4.294 1.00 95.62 109 SER A O 1
ATOM 861 N N . LEU A 1 110 ? 17.488 5.571 -2.540 1.00 94.81 110 LEU A N 1
ATOM 862 C CA . LEU A 1 110 ? 18.787 5.227 -3.124 1.00 94.81 110 LEU A CA 1
ATOM 863 C C . LEU A 1 110 ? 18.640 4.466 -4.448 1.00 94.81 110 LEU A C 1
ATOM 865 O O . LEU A 1 110 ? 19.391 4.696 -5.397 1.00 94.81 110 LEU A O 1
ATOM 869 N N . THR A 1 111 ? 17.670 3.554 -4.525 1.00 94.50 111 THR A N 1
ATOM 870 C CA . THR A 1 111 ? 17.412 2.762 -5.733 1.00 94.50 111 THR A CA 1
ATOM 871 C C . THR A 1 111 ? 16.830 3.626 -6.850 1.00 94.50 111 THR A C 1
ATOM 873 O O . THR A 1 111 ? 17.239 3.498 -8.006 1.00 94.50 111 THR A O 1
ATOM 876 N N . GLU A 1 112 ? 15.911 4.531 -6.520 1.00 94.56 112 GLU A N 1
ATOM 877 C CA . GLU A 1 112 ? 15.324 5.478 -7.466 1.00 94.56 112 GLU A CA 1
ATOM 878 C C . GLU A 1 112 ? 16.386 6.426 -8.031 1.00 94.56 112 GLU A C 1
ATOM 880 O O . GLU A 1 112 ? 16.490 6.567 -9.251 1.00 94.56 112 GLU A O 1
ATOM 885 N N . GLU A 1 113 ? 17.243 6.999 -7.187 1.00 93.12 113 GLU A N 1
ATOM 886 C CA . GLU A 1 113 ? 18.356 7.852 -7.619 1.00 93.12 113 GLU A CA 1
ATOM 887 C C . GLU A 1 113 ? 19.337 7.102 -8.529 1.00 93.12 113 GLU A C 1
ATOM 889 O O . GLU A 1 113 ? 19.710 7.598 -9.597 1.00 93.12 113 GLU A O 1
ATOM 894 N N . ALA A 1 114 ? 19.713 5.874 -8.158 1.00 91.44 114 ALA A N 1
ATOM 895 C CA . ALA A 1 114 ? 20.586 5.038 -8.977 1.00 91.44 114 ALA A CA 1
ATOM 896 C C . ALA A 1 114 ? 19.954 4.710 -10.341 1.00 91.44 114 ALA A C 1
ATOM 898 O O . ALA A 1 114 ? 20.641 4.727 -11.367 1.00 91.44 114 ALA A O 1
ATOM 899 N N . SER A 1 115 ? 18.643 4.447 -10.376 1.00 90.81 115 SER A N 1
ATOM 900 C CA . SER A 1 115 ? 17.915 4.198 -11.624 1.00 90.81 115 SER A CA 1
ATOM 901 C C . SER A 1 115 ? 17.907 5.430 -12.535 1.00 90.81 115 SER A C 1
ATOM 903 O O . SER A 1 115 ? 18.237 5.322 -13.716 1.00 90.81 115 SER A O 1
ATOM 905 N N . GLN A 1 116 ? 17.660 6.621 -11.980 1.00 90.88 116 GLN A N 1
ATOM 906 C CA . GLN A 1 116 ? 17.662 7.878 -12.730 1.00 90.88 116 GLN A CA 1
ATOM 907 C C . GLN A 1 116 ? 19.052 8.216 -13.279 1.00 90.88 116 GLN A C 1
ATOM 909 O O . GLN A 1 116 ? 19.182 8.641 -14.431 1.00 90.88 116 GLN A O 1
ATOM 914 N N . ALA A 1 117 ? 20.105 7.991 -12.487 1.00 88.31 117 ALA A N 1
ATOM 915 C CA . ALA A 1 117 ? 21.482 8.179 -12.932 1.00 88.31 117 ALA A CA 1
ATOM 916 C C . ALA A 1 117 ? 21.829 7.235 -14.096 1.00 88.31 117 ALA A C 1
ATOM 918 O O . ALA A 1 117 ? 22.385 7.673 -15.107 1.00 88.31 117 ALA A O 1
ATOM 919 N N . ASN A 1 118 ? 21.447 5.960 -13.995 1.00 88.31 118 ASN A N 1
ATOM 920 C CA . ASN A 1 118 ? 21.663 4.974 -15.054 1.00 88.31 118 ASN A CA 1
ATOM 921 C C . ASN A 1 118 ? 20.893 5.312 -16.337 1.00 88.31 118 ASN A C 1
ATOM 923 O O . ASN A 1 118 ? 21.444 5.189 -17.437 1.00 88.31 118 ASN A O 1
ATOM 927 N N . ASP A 1 119 ? 19.657 5.792 -16.217 1.00 90.44 119 ASP A N 1
ATOM 928 C CA . ASP A 1 119 ? 18.853 6.247 -17.352 1.00 90.44 119 ASP A CA 1
ATOM 929 C C . ASP A 1 119 ? 19.487 7.456 -18.046 1.00 90.44 119 ASP A C 1
ATOM 931 O O . ASP A 1 119 ? 19.553 7.515 -19.279 1.00 90.44 119 ASP A O 1
ATOM 935 N N . PHE A 1 120 ? 19.996 8.416 -17.269 1.00 86.88 120 PHE A N 1
ATOM 936 C CA . PHE A 1 120 ? 20.681 9.587 -17.808 1.00 86.88 120 PHE A CA 1
ATOM 937 C C . PHE A 1 120 ? 21.969 9.200 -18.545 1.00 86.88 120 PHE A C 1
ATOM 939 O O . PHE A 1 120 ? 22.186 9.632 -19.679 1.00 86.88 120 PHE A O 1
ATOM 946 N N . VAL A 1 121 ? 22.792 8.331 -17.950 1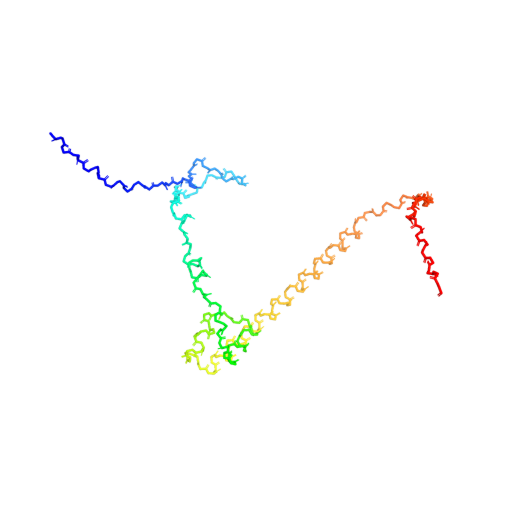.00 89.06 121 VAL A N 1
ATOM 947 C CA . VAL A 1 121 ? 24.021 7.819 -18.576 1.00 89.06 121 VAL A CA 1
ATOM 948 C C . VAL A 1 121 ? 23.703 7.049 -19.859 1.00 89.06 121 VAL A C 1
ATOM 950 O O . VAL A 1 121 ? 24.375 7.242 -20.873 1.00 89.06 121 VAL A O 1
ATOM 953 N N . SER A 1 122 ? 22.650 6.230 -19.858 1.00 85.62 122 SER A N 1
ATOM 954 C CA . SER A 1 122 ? 22.213 5.480 -21.041 1.00 85.62 122 SER A CA 1
ATOM 955 C C . SER A 1 122 ? 21.775 6.407 -22.177 1.00 85.62 122 SER A C 1
ATOM 957 O O . SER A 1 122 ? 22.177 6.206 -23.326 1.00 85.62 122 SER A O 1
ATOM 959 N N . LYS A 1 123 ? 21.021 7.473 -21.868 1.00 88.00 123 LYS A N 1
ATOM 960 C CA . LYS A 1 123 ? 20.644 8.509 -22.845 1.00 88.00 123 LYS A CA 1
ATOM 961 C C . LYS A 1 123 ? 21.866 9.247 -23.389 1.00 88.00 123 LYS A C 1
ATOM 963 O O . LYS A 1 123 ? 21.989 9.389 -24.604 1.00 88.00 123 LYS A O 1
ATOM 968 N N . LEU A 1 124 ? 22.797 9.653 -22.524 1.00 87.69 124 LEU A N 1
ATOM 969 C CA . LEU A 1 124 ? 24.033 10.320 -22.940 1.00 87.69 124 LEU A CA 1
ATOM 970 C C . LEU A 1 124 ? 24.866 9.421 -23.869 1.00 87.69 124 LEU A C 1
ATOM 972 O O . LEU A 1 124 ? 25.329 9.858 -24.921 1.00 87.69 124 LEU A O 1
ATOM 976 N N . ALA A 1 125 ? 25.007 8.141 -23.519 1.00 86.44 125 ALA A N 1
ATOM 977 C CA . ALA A 1 125 ? 25.730 7.162 -24.321 1.00 86.44 125 ALA A CA 1
ATOM 978 C C . ALA A 1 125 ? 25.047 6.873 -25.667 1.00 86.44 125 ALA A C 1
ATOM 980 O O . ALA A 1 125 ? 25.740 6.572 -26.639 1.00 86.44 125 ALA A O 1
ATOM 981 N N . ALA A 1 126 ? 23.716 6.954 -25.746 1.00 82.19 126 ALA A N 1
ATOM 982 C CA . ALA A 1 126 ? 22.984 6.850 -27.006 1.00 82.19 126 ALA A CA 1
ATOM 983 C C . ALA A 1 126 ? 23.214 8.085 -27.894 1.00 82.19 126 ALA A C 1
ATOM 985 O O . ALA A 1 126 ? 23.496 7.932 -29.081 1.00 82.19 126 ALA A O 1
ATOM 986 N N . MET A 1 127 ? 23.188 9.294 -27.321 1.00 78.06 127 MET A N 1
ATOM 987 C CA . MET A 1 127 ? 23.477 10.540 -28.048 1.00 78.06 127 MET A CA 1
ATOM 988 C C . MET A 1 127 ? 24.922 10.579 -28.564 1.00 78.06 127 MET A C 1
ATOM 990 O O . MET A 1 127 ? 25.151 10.926 -29.718 1.00 78.06 127 MET A O 1
ATOM 994 N N . ALA A 1 128 ? 25.894 10.131 -27.764 1.00 76.94 128 ALA A N 1
ATOM 995 C CA . ALA A 1 128 ? 27.296 10.043 -28.182 1.00 76.94 128 ALA A CA 1
ATOM 996 C C . ALA A 1 128 ? 27.535 9.038 -29.328 1.00 76.94 128 ALA A C 1
ATOM 998 O O . ALA A 1 128 ? 28.518 9.156 -30.056 1.00 76.94 128 ALA A O 1
ATOM 999 N N . ARG A 1 129 ? 26.651 8.044 -29.493 1.00 68.31 129 ARG A N 1
ATOM 1000 C CA . ARG A 1 129 ? 26.722 7.046 -30.573 1.00 68.31 129 ARG A CA 1
ATOM 1001 C C . ARG A 1 129 ? 25.957 7.446 -31.830 1.00 68.31 129 ARG A C 1
ATOM 1003 O O . ARG A 1 129 ? 26.095 6.757 -32.840 1.00 68.31 129 ARG A O 1
ATOM 1010 N N . THR A 1 130 ? 25.167 8.522 -31.805 1.00 59.12 130 THR A N 1
ATOM 1011 C CA . THR A 1 130 ? 24.596 9.049 -33.049 1.00 59.12 130 THR A CA 1
ATOM 1012 C C . THR A 1 130 ? 25.720 9.641 -33.902 1.00 59.12 130 THR A C 1
ATOM 1014 O O . THR A 1 130 ? 26.470 10.483 -33.405 1.00 59.12 130 THR A O 1
ATOM 1017 N N . PRO A 1 131 ? 25.890 9.215 -35.168 1.00 57.66 131 PRO A N 1
ATOM 1018 C CA . PRO A 1 131 ? 26.835 9.859 -36.064 1.00 57.66 131 PRO A CA 1
ATOM 1019 C C . PRO A 1 131 ? 26.411 11.318 -36.220 1.00 57.66 131 PRO A C 1
ATOM 1021 O O . PRO A 1 131 ? 25.348 11.605 -36.770 1.00 57.66 131 PRO A O 1
ATOM 1024 N N . HIS A 1 132 ? 27.225 12.247 -35.724 1.00 52.34 132 HIS A N 1
ATOM 1025 C CA . HIS A 1 132 ? 27.072 13.650 -36.068 1.00 52.34 132 HIS A CA 1
ATOM 1026 C C . HIS A 1 132 ? 27.404 13.775 -37.556 1.00 52.34 132 HIS A C 1
ATOM 1028 O O . HIS A 1 132 ? 28.567 13.845 -37.948 1.00 52.34 132 HIS A O 1
ATOM 1034 N N . THR A 1 133 ? 26.380 13.777 -38.407 1.00 56.44 133 THR A N 1
ATOM 1035 C CA . THR A 1 133 ? 26.506 14.324 -39.753 1.00 56.44 133 THR A CA 1
ATOM 1036 C C . THR A 1 133 ? 26.723 15.819 -39.588 1.00 56.44 133 THR A C 1
ATOM 1038 O O . THR A 1 133 ? 25.775 16.595 -39.476 1.00 56.44 133 THR A O 1
ATOM 1041 N N . THR A 1 134 ? 27.987 16.228 -39.515 1.00 56.41 134 THR A N 1
ATOM 1042 C CA . THR A 1 134 ? 28.397 17.608 -39.753 1.00 56.41 134 THR A CA 1
ATOM 1043 C C . THR A 1 134 ? 28.209 17.885 -41.241 1.00 56.41 134 THR A C 1
ATOM 1045 O O . THR A 1 134 ? 29.182 17.957 -41.991 1.00 56.41 134 THR A O 1
ATOM 1048 N N . ASP A 1 135 ? 26.959 17.953 -41.699 1.00 51.25 135 ASP A N 1
ATOM 1049 C CA . ASP A 1 135 ? 26.686 18.471 -43.031 1.00 51.25 135 ASP A CA 1
ATOM 1050 C C . ASP A 1 135 ? 26.829 19.989 -42.942 1.00 51.25 135 ASP A C 1
ATOM 1052 O O . ASP A 1 135 ? 25.991 20.695 -42.372 1.00 51.25 135 ASP A O 1
ATOM 1056 N N . GLY A 1 136 ? 28.002 20.462 -43.358 1.00 53.03 136 GLY A N 1
ATOM 1057 C CA . GLY A 1 136 ? 28.426 21.847 -43.269 1.00 53.03 136 GLY A CA 1
ATOM 1058 C C . GLY A 1 136 ? 27.531 22.748 -44.105 1.00 53.03 136 GLY A C 1
ATOM 1059 O O . GLY A 1 136 ? 27.878 23.103 -45.224 1.00 53.03 136 GLY A O 1
ATOM 1060 N N . THR A 1 137 ? 26.403 23.174 -43.545 1.00 44.91 137 THR A N 1
ATOM 1061 C CA . THR A 1 137 ? 25.575 24.225 -44.133 1.00 44.91 137 THR A CA 1
ATOM 1062 C C . THR A 1 137 ? 25.741 25.491 -43.306 1.00 44.91 137 THR A C 1
ATOM 1064 O O . THR A 1 137 ? 25.027 25.747 -42.338 1.00 44.91 137 THR A O 1
ATOM 1067 N N . TYR A 1 138 ? 26.739 26.287 -43.686 1.00 49.75 138 TYR A N 1
ATOM 1068 C CA . TYR A 1 138 ? 26.824 27.683 -43.285 1.00 49.75 138 TYR A CA 1
ATOM 1069 C C . TYR A 1 138 ? 25.697 28.464 -43.972 1.00 49.75 138 TYR A C 1
ATOM 1071 O O . TYR A 1 138 ? 25.464 28.308 -45.168 1.00 49.75 138 TYR A O 1
ATOM 1079 N N . ASN A 1 139 ? 25.082 29.363 -43.203 1.00 51.25 139 ASN A N 1
ATOM 1080 C CA . ASN A 1 139 ? 24.120 30.399 -43.594 1.00 51.25 139 ASN A CA 1
ATOM 1081 C C . ASN A 1 139 ? 22.643 29.991 -43.583 1.00 51.25 139 ASN A C 1
ATOM 1083 O O . ASN A 1 139 ? 22.058 29.556 -44.569 1.00 51.25 139 ASN A O 1
ATOM 1087 N N . SER A 1 140 ? 21.980 30.319 -42.479 1.00 49.81 140 SER A N 1
ATOM 1088 C CA . SER A 1 140 ? 20.578 30.725 -42.513 1.00 49.81 140 SER A CA 1
ATOM 1089 C C . SER A 1 140 ? 20.435 31.957 -41.630 1.00 49.81 140 SER A C 1
ATOM 1091 O O . SER A 1 140 ? 20.417 31.879 -40.405 1.00 49.81 140 SER A O 1
ATOM 1093 N N . VAL A 1 141 ? 20.420 33.120 -42.279 1.00 55.25 141 VAL A N 1
ATOM 1094 C CA . VAL A 1 141 ? 20.060 34.397 -41.659 1.00 55.25 141 VAL A CA 1
ATOM 1095 C C . VAL A 1 141 ? 18.616 34.268 -41.159 1.00 55.25 141 VAL A C 1
ATOM 1097 O O . VAL A 1 141 ? 17.762 33.832 -41.934 1.00 55.25 141 VAL A O 1
ATOM 1100 N N . PRO A 1 142 ? 18.299 34.627 -39.904 1.00 46.12 142 PRO A N 1
ATOM 1101 C CA . PRO A 1 142 ? 16.932 34.530 -39.420 1.00 46.12 142 PRO A CA 1
ATOM 1102 C C . PRO A 1 142 ? 16.047 35.526 -40.177 1.00 46.12 142 PRO A C 1
ATOM 1104 O O . PRO A 1 142 ? 16.256 36.741 -40.134 1.00 46.12 142 PRO A O 1
ATOM 1107 N N . ALA A 1 143 ? 15.050 34.996 -40.888 1.00 43.69 143 ALA A N 1
ATOM 1108 C CA . ALA A 1 143 ? 14.010 35.785 -41.525 1.00 43.69 143 ALA A CA 1
ATOM 1109 C C . ALA A 1 143 ? 13.255 36.580 -40.450 1.00 43.69 143 ALA A C 1
ATOM 1111 O O . ALA A 1 143 ? 12.671 36.023 -39.521 1.00 43.69 143 ALA A O 1
ATOM 1112 N N . LYS A 1 144 ? 13.297 37.907 -40.581 1.00 43.88 144 LYS A N 1
ATOM 1113 C CA . LYS A 1 144 ? 12.630 38.874 -39.711 1.00 43.88 144 LYS A CA 1
ATOM 1114 C C . LYS A 1 144 ? 11.118 38.631 -39.732 1.00 43.88 144 LYS A C 1
ATOM 1116 O O . LYS A 1 144 ? 10.423 39.088 -40.638 1.00 43.88 144 LYS A O 1
ATOM 1121 N N . VAL A 1 145 ? 10.609 37.921 -38.727 1.00 44.97 145 VAL A N 1
ATOM 1122 C CA . VAL A 1 145 ? 9.171 37.798 -38.474 1.00 44.97 145 VAL A CA 1
ATOM 1123 C C . VAL A 1 145 ? 8.648 39.184 -38.100 1.00 44.97 145 VAL A C 1
ATOM 1125 O O . VAL A 1 145 ? 9.040 39.779 -37.098 1.00 44.97 145 VAL A O 1
ATOM 1128 N N . ARG A 1 146 ? 7.791 39.723 -38.966 1.00 43.62 146 ARG A N 1
ATOM 1129 C CA . ARG A 1 146 ? 7.073 40.984 -38.786 1.00 43.62 146 ARG A CA 1
ATOM 1130 C C . ARG A 1 146 ? 6.020 40.787 -37.693 1.00 43.62 146 ARG A C 1
ATOM 1132 O O . ARG A 1 146 ? 4.914 40.345 -37.978 1.00 43.62 146 ARG A O 1
ATOM 1139 N N . SER A 1 147 ? 6.366 41.106 -36.450 1.00 43.12 147 SER A N 1
ATOM 1140 C CA . SER A 1 147 ? 5.398 41.255 -35.366 1.00 43.12 147 SER A CA 1
ATOM 1141 C C . SER A 1 147 ? 4.726 42.625 -35.470 1.00 43.12 147 SER A C 1
ATOM 1143 O O . SER A 1 147 ? 5.317 43.678 -35.241 1.00 43.12 147 SER A O 1
ATOM 1145 N N . THR A 1 148 ? 3.464 42.597 -35.879 1.00 43.47 148 THR A N 1
ATOM 1146 C CA . THR A 1 148 ? 2.524 43.712 -35.794 1.00 43.47 148 THR A CA 1
ATOM 1147 C C . THR A 1 148 ? 2.281 44.016 -34.312 1.00 43.47 148 THR A C 1
ATOM 1149 O O . THR A 1 148 ? 1.719 43.190 -33.597 1.00 43.47 148 THR A O 1
ATOM 1152 N N . LEU A 1 149 ? 2.745 45.172 -33.833 1.00 44.41 149 LEU A N 1
ATOM 1153 C CA . LEU A 1 149 ? 2.459 45.669 -32.484 1.00 44.41 149 LEU A CA 1
ATOM 1154 C C . LEU A 1 149 ? 0.995 46.150 -32.392 1.00 44.41 149 LEU A C 1
ATOM 1156 O O . LEU A 1 149 ? 0.538 46.832 -33.314 1.00 44.41 149 LEU A O 1
ATOM 1160 N N . PRO A 1 150 ? 0.263 45.844 -31.305 1.00 42.28 150 PRO A N 1
ATOM 1161 C CA . PRO A 1 150 ? -1.050 46.419 -31.040 1.00 42.28 150 PRO A CA 1
ATOM 1162 C C . PRO A 1 150 ? -0.938 47.867 -30.533 1.00 42.28 150 PRO A C 1
ATOM 1164 O O . PRO A 1 150 ? 0.054 48.265 -29.924 1.00 42.28 150 PRO A O 1
ATOM 1167 N N . GLY A 1 151 ? -1.967 48.654 -30.855 1.00 38.81 151 GLY A N 1
ATOM 1168 C CA . GLY A 1 151 ? -1.987 50.113 -30.800 1.00 38.81 151 GLY A CA 1
ATOM 1169 C C . GLY A 1 151 ? -1.774 50.749 -29.426 1.00 38.81 151 GLY A C 1
ATOM 1170 O O . GLY A 1 151 ? -2.222 50.262 -28.391 1.00 38.81 151 GLY A O 1
ATOM 1171 N N . MET A 1 152 ? -1.114 51.905 -29.468 1.00 38.56 152 MET A N 1
ATOM 1172 C CA . MET A 1 152 ? -0.957 52.840 -28.361 1.00 38.56 152 MET A CA 1
ATOM 1173 C C . MET A 1 152 ? -2.284 53.571 -28.126 1.00 38.56 152 MET A C 1
ATOM 1175 O O . MET A 1 152 ? -2.742 54.310 -28.996 1.00 38.56 152 MET A O 1
ATOM 1179 N N . ASN A 1 153 ? -2.887 53.386 -26.952 1.00 40.97 153 ASN A N 1
ATOM 1180 C CA . ASN A 1 153 ? -4.018 54.191 -26.500 1.00 40.97 153 ASN A CA 1
ATOM 1181 C C . ASN A 1 153 ? -3.485 55.316 -25.603 1.00 40.97 153 ASN A C 1
ATOM 1183 O O . ASN A 1 153 ? -3.047 55.080 -24.478 1.00 40.97 153 ASN A O 1
ATOM 1187 N N . SER A 1 154 ? -3.489 56.538 -26.130 1.00 39.16 154 SER A N 1
ATOM 1188 C CA . SER A 1 154 ? -3.138 57.761 -25.408 1.00 39.16 154 SER A CA 1
ATOM 1189 C C . SER A 1 154 ? -4.392 58.343 -24.758 1.00 39.16 154 SER A C 1
ATOM 1191 O O . SER A 1 154 ? -5.258 58.860 -25.460 1.00 39.16 154 SER A O 1
ATOM 1193 N N . GLN A 1 155 ? -4.477 58.329 -23.428 1.00 46.59 155 GLN A N 1
ATOM 1194 C CA . GLN A 1 155 ? -5.406 59.180 -22.678 1.00 46.59 155 GLN A CA 1
ATOM 1195 C C . GLN A 1 155 ? -4.601 60.178 -21.838 1.00 46.59 155 GLN A C 1
ATOM 1197 O O . GLN A 1 155 ? -3.882 59.802 -20.916 1.00 46.59 155 GLN A O 1
ATOM 1202 N N . ARG A 1 156 ? -4.710 61.465 -22.198 1.00 48.28 156 ARG A N 1
ATOM 1203 C CA . ARG A 1 156 ? -4.361 62.609 -21.342 1.00 48.28 156 ARG A CA 1
ATOM 1204 C C . ARG A 1 156 ? -5.503 62.842 -20.348 1.00 48.28 156 ARG A C 1
ATOM 1206 O O . ARG A 1 156 ? -6.651 62.848 -20.793 1.00 48.28 156 ARG A O 1
ATOM 1213 N N . PRO A 1 157 ? -5.228 63.163 -19.078 1.00 52.62 157 PRO A N 1
ATOM 1214 C CA . PRO A 1 157 ? -6.179 63.883 -18.251 1.00 52.62 157 PRO A CA 1
ATOM 1215 C C . PRO A 1 157 ? -6.021 65.391 -18.490 1.00 52.62 157 PRO A C 1
ATOM 1217 O O . PRO A 1 157 ? -4.914 65.930 -18.467 1.00 52.62 157 PRO A O 1
ATOM 1220 N N . GLY A 1 158 ? -7.139 66.058 -18.763 1.00 49.12 158 GLY A N 1
ATOM 1221 C CA . GLY A 1 158 ? -7.263 67.500 -18.617 1.00 49.12 158 GLY A CA 1
ATOM 1222 C C . GLY A 1 158 ? -7.871 67.807 -17.256 1.00 49.12 158 GLY A C 1
ATOM 1223 O O . GLY A 1 158 ? -8.960 67.313 -16.972 1.00 49.12 158 GLY A O 1
ATOM 1224 N N . GLN A 1 159 ? -7.145 68.570 -16.445 1.00 41.69 159 GLN A N 1
ATOM 1225 C CA . GLN A 1 159 ? -7.554 69.752 -15.673 1.00 41.69 159 GLN A CA 1
ATOM 1226 C C . GLN A 1 159 ? -6.410 70.137 -14.737 1.00 41.69 159 GLN A C 1
ATOM 1228 O O . GLN A 1 159 ? -5.838 69.224 -14.104 1.00 41.69 159 GLN A O 1
#

Secondary structure (DSSP, 8-state):
----PPPP------EEEEE-TTPPPTTT-PPPSS--EEEEHHHHHS--HHHHHHHS---------HHHHHHHHHT--HHHHHHHHTT-S-HHHHHHHHHHHHHHHHHHHHHHHHHHHHHHHHHHHHHHHS----------PPP-----PPPP---PPP-

Radius of gyration: 33.77 Å; chains: 1; bounding box: 91×94×67 Å

Foldseek 3Di:
DDDDDDDDDDPDWDKDWPDAQVDADPVPRDRDPDHTDIDTPVVVVPCPPVNVVVVPPDPPPPPQDPQNVVCVVLVDDPVVSVCVVVVVDDPVRVVVVSVVSNVVVVVVVVVVVVVVVVVVVVVVVVVVPPPPPPPPDPDDDDDDDDDDDDDDDDDDDDD